Protein AF-A0A7K0DKW0-F1 (afdb_monomer_lite)

pLDDT: mean 82.02, std 9.44, range [55.16, 93.75]

Organism: NCBI:txid2585199

Secondary structure (DSSP, 8-state):
-HHHHHHHHHHHHHHHHHHHHHHTTTTSS---SHHHHHHHHHHHHHHHHHHTT-----S---PPPPP-

Sequence (68 aa):
MVSRWFSLLVFVWLILGLVAALQRGYLTHPSDNCADFATVLLNVVAGPLNYIGIHPSMSDCVLPQPTP

Structure (mmCIF, N/CA/C/O backbone):
data_AF-A0A7K0DKW0-F1
#
_entry.id   AF-A0A7K0DKW0-F1
#
loop_
_atom_site.group_PDB
_atom_site.id
_atom_site.type_symbol
_atom_site.label_atom_id
_atom_site.label_alt_id
_atom_site.label_comp_id
_atom_site.label_asym_id
_atom_site.label_entity_id
_atom_site.label_seq_id
_atom_site.pdbx_PDB_ins_code
_atom_site.Cartn_x
_atom_site.Cartn_y
_atom_site.Cartn_z
_atom_site.occupancy
_atom_site.B_iso_or_equiv
_atom_site.auth_seq_id
_atom_site.auth_comp_id
_atom_site.auth_asym_id
_atom_site.auth_atom_id
_atom_site.pdbx_PDB_model_num
ATOM 1 N N . MET A 1 1 ? 17.568 4.441 -21.516 1.00 61.66 1 MET A N 1
ATOM 2 C CA . MET A 1 1 ? 17.177 3.031 -21.257 1.00 61.66 1 MET A CA 1
ATOM 3 C C . MET A 1 1 ? 16.621 2.793 -19.842 1.00 61.66 1 MET A C 1
ATOM 5 O O . MET A 1 1 ? 15.744 1.953 -19.700 1.00 61.66 1 MET A O 1
ATOM 9 N N . VAL A 1 2 ? 17.044 3.560 -18.824 1.00 69.25 2 VAL A N 1
ATOM 10 C CA . VAL A 1 2 ? 16.602 3.434 -17.411 1.00 69.25 2 VAL A CA 1
ATOM 11 C C . VAL A 1 2 ? 15.103 3.726 -17.183 1.00 69.25 2 VAL A C 1
ATOM 13 O O . VAL A 1 2 ? 14.443 3.020 -16.429 1.00 69.25 2 VAL A O 1
ATOM 16 N N . SER A 1 3 ? 14.530 4.707 -17.890 1.00 82.38 3 SER A N 1
ATOM 17 C CA . SER A 1 3 ? 13.137 5.160 -17.688 1.00 82.38 3 SER A CA 1
ATOM 18 C C . SER A 1 3 ? 12.062 4.082 -17.937 1.00 82.38 3 SER A C 1
ATOM 20 O O . SER A 1 3 ? 11.054 4.046 -17.228 1.00 82.38 3 SER A O 1
ATOM 22 N N . ARG A 1 4 ? 12.282 3.155 -18.884 1.00 88.88 4 ARG A 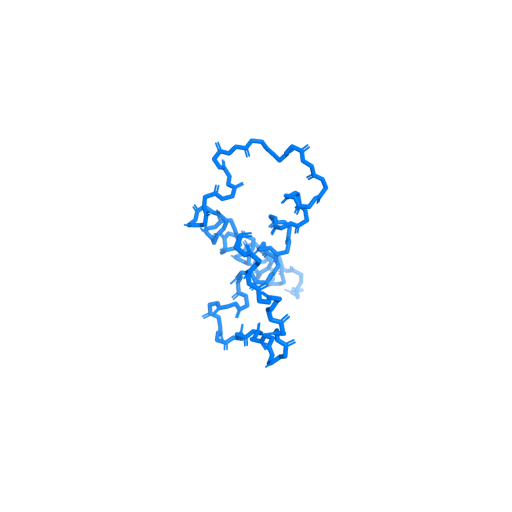N 1
ATOM 23 C CA . ARG A 1 4 ? 11.303 2.099 -19.198 1.00 88.88 4 ARG A CA 1
ATOM 24 C C . ARG A 1 4 ? 11.194 1.065 -18.076 1.00 88.88 4 ARG A C 1
ATOM 26 O O . ARG A 1 4 ? 10.094 0.679 -17.707 1.00 88.88 4 ARG A O 1
ATOM 33 N N . TRP A 1 5 ? 12.330 0.655 -17.517 1.00 91.56 5 TRP A N 1
ATOM 34 C CA . TRP A 1 5 ? 12.378 -0.310 -16.417 1.00 91.56 5 TRP A CA 1
ATOM 35 C C . TRP A 1 5 ? 11.827 0.268 -15.118 1.00 91.56 5 TRP A C 1
ATOM 37 O O . TRP A 1 5 ? 11.065 -0.404 -14.433 1.00 91.56 5 TRP A O 1
ATOM 47 N N . PHE A 1 6 ? 12.140 1.531 -14.823 1.00 91.81 6 PHE A N 1
ATOM 48 C CA . PHE A 1 6 ? 11.567 2.222 -13.671 1.00 91.81 6 PHE A CA 1
ATOM 49 C C . PHE A 1 6 ? 10.038 2.326 -13.771 1.00 91.81 6 PHE A C 1
ATOM 51 O O . PHE A 1 6 ? 9.338 2.000 -12.818 1.00 91.81 6 PHE A O 1
ATOM 58 N N . SER A 1 7 ? 9.511 2.692 -14.945 1.00 91.38 7 SER A N 1
ATOM 59 C CA . SER A 1 7 ? 8.058 2.775 -15.159 1.00 91.38 7 SER A CA 1
ATOM 60 C C . SER A 1 7 ? 7.369 1.420 -15.004 1.00 91.38 7 SER A C 1
ATOM 62 O O . SER A 1 7 ? 6.301 1.347 -14.407 1.00 91.38 7 SER A O 1
ATOM 64 N N . LEU A 1 8 ? 7.986 0.338 -15.494 1.00 93.75 8 LEU A N 1
ATOM 65 C CA . LEU A 1 8 ? 7.468 -1.020 -15.305 1.00 93.75 8 LEU A CA 1
ATOM 66 C C . LEU A 1 8 ? 7.446 -1.419 -13.826 1.00 93.75 8 LEU A C 1
ATOM 68 O O . LEU A 1 8 ? 6.460 -1.991 -13.370 1.00 93.75 8 LEU A O 1
ATOM 72 N N . LEU A 1 9 ? 8.496 -1.086 -13.072 1.00 91.69 9 LEU A N 1
ATOM 73 C CA . LEU A 1 9 ? 8.567 -1.372 -11.639 1.00 91.69 9 LEU A CA 1
ATOM 74 C C . LEU A 1 9 ? 7.459 -0.631 -10.880 1.00 91.69 9 LEU A C 1
ATOM 76 O O . LEU A 1 9 ? 6.708 -1.259 -10.137 1.00 91.69 9 LEU A O 1
ATOM 80 N N . VAL A 1 10 ? 7.295 0.672 -11.126 1.00 91.06 10 VAL A N 1
ATOM 81 C CA . VAL A 1 10 ? 6.219 1.478 -10.521 1.00 91.06 10 VAL A CA 1
ATOM 82 C C . VAL A 1 10 ? 4.838 0.958 -10.929 1.00 91.06 10 VAL A C 1
ATOM 84 O O . VAL A 1 10 ? 3.936 0.893 -10.102 1.00 91.06 10 VAL A O 1
ATOM 87 N N . PHE A 1 11 ? 4.659 0.533 -12.178 1.00 92.75 11 PHE A N 1
ATOM 88 C CA . PHE A 1 11 ? 3.385 -0.010 -12.641 1.00 92.75 11 PHE A CA 1
ATOM 89 C C . PHE A 1 11 ? 3.011 -1.315 -11.923 1.00 92.75 11 PHE A C 1
ATOM 91 O O . PHE A 1 11 ? 1.897 -1.446 -11.416 1.00 92.75 11 PHE A O 1
ATOM 98 N N . VAL A 1 12 ? 3.955 -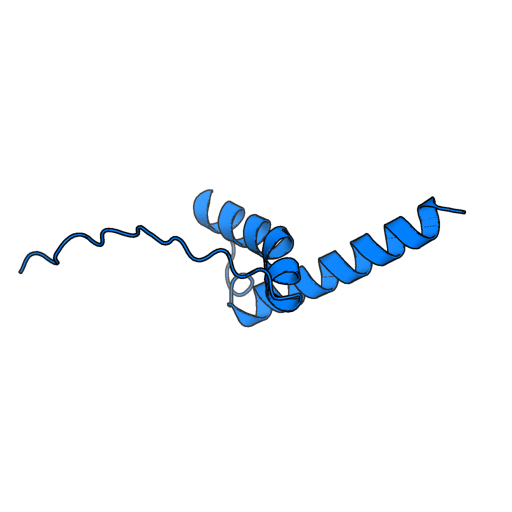2.257 -11.815 1.00 92.31 12 VAL A N 1
ATOM 99 C CA . VAL A 1 12 ? 3.753 -3.506 -11.062 1.00 92.31 12 VAL A CA 1
ATOM 100 C C . VAL A 1 12 ? 3.484 -3.207 -9.588 1.00 92.31 12 VAL A C 1
ATOM 102 O O . VAL A 1 12 ? 2.572 -3.787 -9.001 1.00 92.31 12 VAL A O 1
ATOM 105 N N . TRP A 1 13 ? 4.221 -2.261 -9.004 1.00 90.81 13 TRP A N 1
ATOM 106 C CA . TRP A 1 13 ? 4.015 -1.817 -7.628 1.00 90.81 13 TRP A CA 1
ATOM 107 C C . TRP A 1 13 ? 2.591 -1.311 -7.379 1.00 90.81 13 TRP A C 1
ATOM 109 O O . TRP A 1 13 ? 1.951 -1.723 -6.413 1.00 90.81 13 TRP A O 1
ATOM 119 N N . LEU A 1 14 ? 2.070 -0.457 -8.264 1.00 90.81 14 LEU A N 1
ATOM 120 C CA . LEU A 1 14 ? 0.711 0.075 -8.156 1.00 90.81 14 LEU A CA 1
ATOM 121 C C . LEU A 1 14 ? -0.350 -1.025 -8.270 1.00 90.81 14 LEU A C 1
ATOM 123 O O . LEU A 1 14 ? -1.329 -0.994 -7.526 1.00 90.81 14 LEU A O 1
ATOM 127 N N . ILE A 1 15 ? -0.145 -2.021 -9.140 1.00 92.44 15 ILE A N 1
ATOM 128 C CA . ILE A 1 15 ? -1.046 -3.180 -9.229 1.00 92.44 15 ILE A CA 1
ATOM 129 C C . ILE A 1 15 ? -1.053 -3.957 -7.910 1.00 92.44 15 ILE A C 1
ATOM 131 O O . ILE A 1 15 ? -2.126 -4.262 -7.392 1.00 92.44 15 ILE A O 1
ATOM 135 N N . LEU A 1 16 ? 0.117 -4.244 -7.332 1.00 91.25 16 LEU A N 1
ATOM 136 C CA . LEU A 1 16 ? 0.204 -4.946 -6.047 1.00 91.25 16 LEU A CA 1
ATOM 137 C C . LEU A 1 16 ? -0.461 -4.151 -4.915 1.00 91.25 16 LEU A C 1
ATOM 139 O O . LEU A 1 16 ? -1.169 -4.729 -4.090 1.00 91.25 16 LEU A O 1
ATOM 143 N N . GLY A 1 17 ? -0.286 -2.827 -4.898 1.00 88.00 17 GLY A N 1
ATOM 144 C CA . GLY A 1 17 ? -0.933 -1.943 -3.929 1.00 88.00 17 GLY A CA 1
ATOM 145 C C . GLY A 1 17 ? -2.457 -1.939 -4.064 1.00 88.00 17 GLY A C 1
ATOM 146 O O . GLY A 1 17 ? -3.167 -1.983 -3.058 1.00 88.00 17 GLY A O 1
ATOM 147 N N . LEU A 1 18 ? -2.969 -1.965 -5.299 1.00 88.75 18 LEU A N 1
ATOM 148 C CA . LEU A 1 18 ? -4.402 -2.065 -5.574 1.00 88.75 18 LEU A CA 1
ATOM 149 C C . LEU A 1 18 ? -4.973 -3.413 -5.112 1.00 88.75 18 LEU A C 1
ATOM 151 O O . LEU A 1 18 ? -6.016 -3.448 -4.462 1.00 88.75 18 LEU A O 1
ATOM 155 N N . VAL A 1 19 ? -4.273 -4.516 -5.394 1.00 89.50 19 VAL A N 1
ATOM 156 C CA . VAL A 1 19 ? -4.666 -5.857 -4.931 1.00 89.50 19 VAL A CA 1
ATOM 157 C C . VAL A 1 19 ? -4.696 -5.919 -3.402 1.00 89.50 19 VAL A C 1
ATOM 159 O O . VAL A 1 19 ? -5.666 -6.425 -2.840 1.00 89.50 19 VAL A O 1
ATOM 162 N N . ALA A 1 20 ? -3.701 -5.351 -2.717 1.00 87.12 20 ALA A N 1
ATOM 163 C CA . ALA A 1 20 ? -3.691 -5.278 -1.255 1.00 87.12 20 ALA A CA 1
ATOM 164 C C . ALA A 1 20 ? -4.879 -4.466 -0.709 1.00 87.12 20 ALA A C 1
ATOM 166 O O . ALA A 1 20 ? -5.495 -4.855 0.283 1.00 87.12 20 ALA A O 1
ATOM 167 N N . ALA A 1 21 ? -5.214 -3.343 -1.352 1.00 86.25 21 ALA A N 1
ATOM 168 C CA . ALA A 1 21 ? -6.346 -2.506 -0.949 1.00 86.25 21 ALA A CA 1
ATOM 169 C C . ALA A 1 21 ? -7.685 -3.237 -1.132 1.00 86.25 21 ALA A C 1
ATOM 171 O O . ALA A 1 21 ? -8.548 -3.163 -0.257 1.00 86.25 21 ALA A O 1
ATOM 172 N N . LEU A 1 22 ? -7.829 -4.001 -2.221 1.00 86.81 22 LEU A N 1
ATOM 173 C CA . LEU A 1 22 ? -8.988 -4.865 -2.460 1.00 86.81 22 LEU A CA 1
ATOM 174 C C . LEU A 1 22 ? -9.103 -5.972 -1.411 1.00 86.81 22 LEU A C 1
ATOM 176 O O . LEU A 1 22 ? -10.179 -6.166 -0.854 1.00 86.81 22 LEU A O 1
ATOM 180 N N . GLN A 1 23 ? -8.004 -6.666 -1.101 1.00 88.31 23 GLN A N 1
ATOM 181 C CA . GLN A 1 23 ? -7.994 -7.737 -0.097 1.00 88.31 23 GLN A CA 1
ATOM 182 C C . GLN A 1 23 ? -8.400 -7.245 1.297 1.00 88.31 23 GLN A C 1
ATOM 184 O O . GLN A 1 23 ? -9.019 -7.993 2.050 1.00 88.31 23 GLN A O 1
ATOM 189 N N . ARG A 1 24 ? -8.082 -5.992 1.641 1.00 84.50 24 ARG A N 1
ATOM 190 C CA . ARG A 1 24 ? -8.490 -5.371 2.911 1.00 84.50 24 ARG A CA 1
ATOM 191 C C . ARG A 1 24 ? -9.869 -4.712 2.880 1.00 84.50 24 ARG A C 1
ATOM 193 O O . ARG A 1 24 ? -10.295 -4.175 3.896 1.00 84.50 24 ARG A O 1
ATOM 200 N N . GLY A 1 25 ? -10.558 -4.744 1.740 1.00 86.44 25 GLY A N 1
ATOM 201 C CA . GLY A 1 25 ? -11.878 -4.137 1.583 1.00 86.44 25 GLY A CA 1
ATOM 202 C C . GLY A 1 25 ? -11.867 -2.606 1.544 1.00 86.44 25 GLY A C 1
ATOM 203 O O . GLY A 1 25 ? -12.922 -1.994 1.611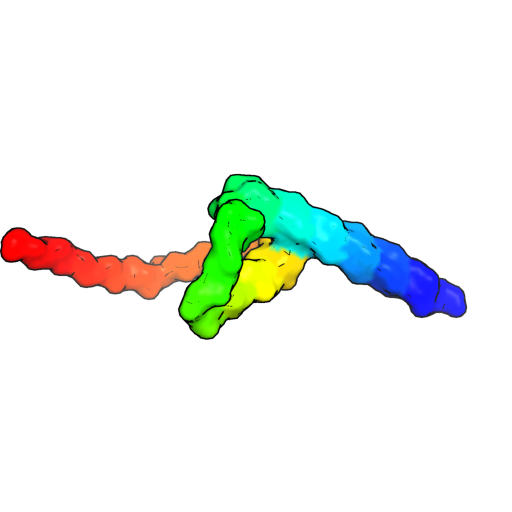 1.00 86.44 25 GLY A O 1
ATOM 204 N N . TYR A 1 26 ? -10.710 -1.955 1.385 1.00 85.75 26 TYR A N 1
ATOM 205 C CA . TYR A 1 26 ? -10.620 -0.488 1.393 1.00 85.75 26 TYR A CA 1
ATOM 206 C C . TYR A 1 26 ? -11.275 0.188 0.181 1.00 85.75 26 TYR A C 1
ATOM 208 O O . TYR A 1 26 ? -11.452 1.400 0.182 1.00 85.75 26 TYR A O 1
ATOM 216 N N . LEU A 1 27 ? -11.622 -0.577 -0.858 1.00 84.75 27 LEU A N 1
ATOM 217 C CA . LEU A 1 27 ? -12.253 -0.066 -2.079 1.00 84.75 27 LEU A CA 1
ATOM 218 C C . LEU A 1 27 ? -13.751 -0.397 -2.174 1.00 84.75 27 LEU A C 1
ATOM 220 O O . LEU A 1 27 ? -14.345 -0.197 -3.232 1.00 84.75 27 LEU A O 1
ATOM 224 N N . THR A 1 28 ? -14.371 -0.935 -1.116 1.00 86.31 28 THR A N 1
ATOM 225 C CA . THR A 1 28 ? -15.804 -1.289 -1.140 1.00 86.31 28 THR A CA 1
ATOM 226 C C . THR A 1 28 ? -16.721 -0.105 -0.843 1.00 86.31 28 THR A C 1
ATOM 228 O O . THR A 1 28 ? -17.902 -0.159 -1.182 1.00 86.31 28 THR A O 1
ATOM 231 N N . HIS A 1 29 ? -16.190 0.965 -0.248 1.00 82.44 29 HIS A N 1
ATOM 232 C CA . HIS A 1 29 ? -16.924 2.185 0.074 1.00 82.44 29 HIS A CA 1
ATOM 233 C C . HIS A 1 29 ? -16.104 3.422 -0.310 1.00 82.44 29 HIS A C 1
ATOM 235 O O . HIS A 1 29 ? -14.871 3.361 -0.307 1.00 82.44 29 HIS A O 1
ATOM 241 N N . PRO A 1 30 ? -16.760 4.543 -0.657 1.00 79.75 30 PRO A N 1
ATOM 242 C CA . PRO A 1 30 ? -16.085 5.828 -0.780 1.00 79.75 30 PRO A CA 1
ATOM 243 C C . PRO A 1 30 ? -15.366 6.182 0.527 1.00 79.75 30 PRO A C 1
ATOM 245 O O . PRO A 1 30 ? -15.865 5.894 1.609 1.00 79.75 30 PRO A O 1
ATOM 248 N N . SER A 1 31 ? -14.190 6.805 0.434 1.00 81.94 31 SER A N 1
ATOM 249 C CA . SER A 1 31 ? -13.508 7.329 1.617 1.00 81.94 31 SER A CA 1
ATOM 250 C C . SER A 1 31 ? -14.255 8.561 2.127 1.00 81.94 31 SER A C 1
ATOM 252 O O . SER A 1 31 ? -14.263 9.591 1.447 1.00 81.94 31 SER A O 1
ATOM 254 N N . ASP A 1 32 ? -14.834 8.474 3.320 1.00 84.00 32 ASP A N 1
ATOM 255 C CA . ASP A 1 32 ? -15.686 9.536 3.870 1.00 84.00 32 ASP A CA 1
ATOM 256 C C . ASP A 1 32 ? -14.903 10.565 4.705 1.00 84.00 32 ASP A C 1
ATOM 258 O O . ASP A 1 32 ? -15.428 11.614 5.082 1.00 84.00 32 ASP A O 1
ATOM 262 N N . ASN A 1 33 ? -13.625 10.299 5.000 1.00 87.94 33 ASN A N 1
ATOM 263 C CA . ASN A 1 33 ? -12.774 11.184 5.794 1.00 87.94 33 ASN A CA 1
ATOM 264 C C . ASN A 1 33 ? -11.281 11.099 5.400 1.00 87.94 33 ASN A C 1
ATOM 266 O O . ASN A 1 33 ? -10.841 10.217 4.661 1.00 87.94 33 ASN A O 1
ATOM 270 N N . CYS A 1 34 ? -10.487 12.049 5.913 1.00 87.50 34 CYS A N 1
ATOM 271 C CA . CYS A 1 34 ? -9.046 12.152 5.647 1.00 87.50 34 CYS A CA 1
ATOM 272 C C . CYS A 1 34 ? -8.264 10.911 6.115 1.00 87.50 34 CYS A C 1
ATOM 274 O O . CYS A 1 34 ? -7.294 10.520 5.469 1.00 87.50 34 CYS A O 1
ATOM 276 N N . ALA A 1 35 ? -8.692 10.274 7.209 1.00 88.31 35 ALA A N 1
ATOM 277 C CA . ALA A 1 35 ? -8.024 9.095 7.749 1.00 88.31 35 ALA A CA 1
ATOM 278 C C . ALA A 1 35 ? -8.227 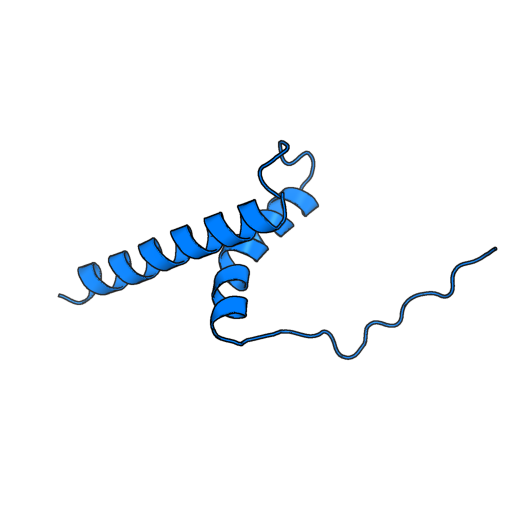7.863 6.855 1.00 88.31 35 ALA A C 1
ATOM 280 O O . ALA A 1 35 ? -7.268 7.130 6.608 1.00 88.31 35 ALA A O 1
ATOM 281 N N . ASP A 1 36 ? -9.423 7.669 6.302 1.00 85.06 36 ASP A N 1
ATOM 282 C CA . ASP A 1 36 ? -9.706 6.589 5.355 1.00 85.06 36 ASP A CA 1
ATOM 283 C C . ASP A 1 36 ? -8.896 6.767 4.076 1.00 85.06 36 ASP A C 1
ATOM 285 O O . ASP A 1 36 ? -8.197 5.848 3.646 1.00 85.06 36 ASP A O 1
ATOM 289 N N . PHE A 1 37 ? -8.901 7.977 3.509 1.00 88.62 37 PHE A N 1
ATOM 290 C CA . PHE A 1 37 ? -8.091 8.278 2.330 1.00 88.62 37 PHE A CA 1
ATOM 291 C C . PHE A 1 37 ? -6.595 8.047 2.594 1.00 88.62 37 PHE A C 1
ATOM 293 O O . PHE A 1 37 ? -5.911 7.396 1.798 1.00 88.62 37 PHE A O 1
ATOM 300 N N . ALA A 1 38 ? -6.091 8.526 3.736 1.00 88.19 38 ALA A N 1
ATOM 301 C CA . ALA A 1 38 ? -4.708 8.307 4.147 1.00 88.19 38 ALA A CA 1
ATOM 302 C C . ALA A 1 38 ? -4.392 6.813 4.312 1.00 88.19 38 ALA A C 1
ATOM 304 O O . ALA A 1 38 ? -3.320 6.372 3.903 1.00 88.19 38 ALA A O 1
ATOM 305 N N . THR A 1 39 ? -5.328 6.024 4.843 1.00 87.69 39 THR A N 1
ATOM 306 C CA . THR A 1 39 ? -5.183 4.571 5.009 1.00 87.69 39 THR A CA 1
ATOM 307 C C . THR A 1 39 ? -5.069 3.867 3.661 1.00 87.69 39 THR A C 1
ATOM 309 O O . THR A 1 39 ? -4.171 3.042 3.481 1.00 87.69 39 THR A O 1
ATOM 312 N N . VAL A 1 40 ? -5.912 4.217 2.684 1.00 87.50 40 VAL A N 1
ATOM 313 C CA . VAL A 1 40 ? -5.830 3.642 1.331 1.00 87.50 40 VAL A CA 1
ATOM 314 C C . VAL A 1 40 ? -4.497 4.000 0.673 1.00 87.50 40 VAL A C 1
ATOM 316 O O . VAL A 1 40 ? -3.815 3.117 0.148 1.00 87.50 40 VAL A O 1
ATOM 319 N N . LEU A 1 41 ? -4.085 5.269 0.746 1.00 87.88 41 LEU A N 1
ATOM 320 C CA . LEU A 1 41 ? -2.829 5.735 0.156 1.00 87.88 41 LEU A CA 1
ATOM 321 C C . LEU A 1 41 ? -1.613 5.047 0.793 1.00 87.88 41 LEU A C 1
ATOM 323 O O . LEU A 1 41 ? -0.747 4.529 0.084 1.00 87.88 41 LEU A O 1
ATOM 327 N N . LEU A 1 42 ? -1.576 4.984 2.127 1.00 87.25 42 LEU A N 1
ATOM 328 C CA . LEU A 1 42 ? -0.541 4.269 2.872 1.00 87.25 42 LEU A CA 1
ATOM 329 C C . LEU A 1 42 ? -0.529 2.788 2.517 1.00 87.25 42 LEU A C 1
ATOM 331 O O . LEU A 1 42 ? 0.545 2.216 2.382 1.00 87.25 42 LEU A O 1
ATOM 335 N N . ASN A 1 43 ? -1.685 2.165 2.306 1.00 87.56 43 ASN A N 1
ATOM 336 C CA . ASN A 1 43 ? -1.747 0.770 1.899 1.00 87.56 43 ASN A CA 1
ATOM 337 C C . ASN A 1 43 ? -1.231 0.545 0.468 1.00 87.56 43 ASN A C 1
ATOM 339 O O . ASN A 1 43 ? -0.596 -0.470 0.212 1.00 87.56 43 ASN A O 1
ATOM 343 N N . VAL A 1 44 ? -1.429 1.474 -0.468 1.00 86.06 44 VAL A N 1
ATOM 344 C CA . VAL A 1 44 ? -0.856 1.352 -1.825 1.00 86.06 44 VAL A CA 1
ATOM 345 C C . VAL A 1 44 ? 0.673 1.469 -1.803 1.00 86.06 44 VAL A C 1
ATOM 347 O O . VAL A 1 44 ? 1.355 0.813 -2.590 1.00 86.06 44 VAL A O 1
ATOM 350 N N . VAL A 1 45 ? 1.229 2.266 -0.887 1.00 85.44 45 VAL A N 1
ATOM 351 C CA . VAL A 1 45 ? 2.684 2.433 -0.738 1.00 85.44 45 VAL A CA 1
ATOM 352 C C . VAL A 1 45 ? 3.299 1.316 0.114 1.00 85.44 45 VAL A C 1
ATOM 354 O O . VAL A 1 45 ? 4.258 0.681 -0.301 1.00 85.44 45 VAL A O 1
ATOM 357 N N . ALA A 1 46 ? 2.756 1.037 1.294 1.00 83.50 46 ALA A N 1
ATOM 358 C CA . ALA A 1 46 ? 3.300 0.067 2.246 1.00 83.50 46 ALA A CA 1
ATOM 359 C C . ALA A 1 46 ? 2.782 -1.368 2.038 1.00 83.50 46 ALA A C 1
ATOM 361 O O . ALA A 1 46 ? 3.412 -2.325 2.480 1.00 83.50 46 ALA A O 1
ATOM 362 N N . GLY A 1 47 ? 1.654 -1.559 1.355 1.00 81.69 47 GLY A N 1
ATOM 363 C CA . GLY A 1 47 ? 1.090 -2.878 1.043 1.00 81.69 47 GLY A CA 1
ATOM 364 C C . GLY A 1 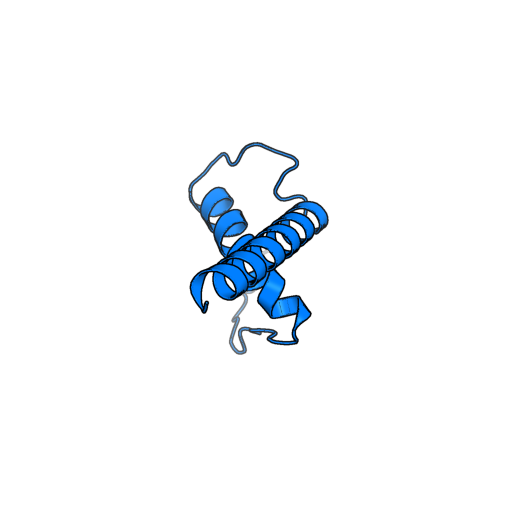47 ? 2.043 -3.754 0.228 1.00 81.69 47 GLY A C 1
ATOM 365 O O . GLY A 1 47 ? 2.345 -4.861 0.670 1.00 81.69 47 GLY A O 1
ATOM 366 N N . PRO A 1 48 ? 2.607 -3.266 -0.894 1.00 79.38 48 PRO A N 1
ATOM 367 C CA . PRO A 1 48 ? 3.631 -3.988 -1.650 1.00 79.38 48 PRO A CA 1
ATOM 368 C C . PRO A 1 48 ? 4.872 -4.331 -0.818 1.00 79.38 48 PRO A C 1
ATOM 370 O O . PRO A 1 48 ? 5.445 -5.406 -0.986 1.00 79.38 48 PRO A O 1
ATOM 373 N N . LEU A 1 49 ? 5.246 -3.455 0.123 1.00 79.12 49 LEU A N 1
ATOM 374 C CA . LEU A 1 49 ? 6.356 -3.697 1.048 1.00 79.12 49 LEU A CA 1
ATOM 375 C C . LEU A 1 49 ? 6.087 -4.879 1.997 1.00 79.12 49 LEU A C 1
ATOM 377 O O . LEU A 1 49 ? 7.005 -5.648 2.287 1.00 79.12 49 LEU A O 1
ATOM 381 N N . ASN A 1 50 ? 4.834 -5.091 2.413 1.00 72.81 50 ASN A N 1
ATOM 382 C CA . ASN A 1 50 ? 4.467 -6.257 3.224 1.00 72.81 50 ASN A CA 1
ATOM 383 C C . ASN A 1 50 ? 4.637 -7.582 2.457 1.00 72.81 50 ASN A C 1
ATOM 385 O O . ASN A 1 50 ? 5.003 -8.587 3.064 1.00 72.81 50 ASN A O 1
ATOM 389 N N . TYR A 1 51 ? 4.434 -7.606 1.132 1.00 68.69 51 TYR A N 1
ATOM 390 C CA . TYR A 1 51 ? 4.639 -8.822 0.327 1.00 68.69 51 TYR A CA 1
ATOM 391 C C . TYR A 1 51 ? 6.113 -9.195 0.147 1.00 68.69 51 TYR A C 1
ATOM 393 O O . TYR A 1 51 ? 6.421 -10.363 -0.076 1.00 68.69 51 TYR A O 1
ATOM 401 N N . ILE A 1 52 ? 7.028 -8.231 0.275 1.00 75.44 52 ILE A N 1
ATOM 402 C CA . ILE A 1 52 ? 8.477 -8.484 0.255 1.00 75.44 52 ILE A CA 1
ATOM 403 C C . ILE A 1 52 ? 9.059 -8.709 1.662 1.00 75.44 52 ILE A C 1
ATOM 405 O O . ILE A 1 52 ? 10.276 -8.720 1.829 1.00 75.44 52 ILE A O 1
ATOM 409 N N . GLY A 1 53 ? 8.203 -8.915 2.672 1.00 65.06 53 GLY A N 1
ATOM 410 C CA . GLY A 1 53 ? 8.605 -9.331 4.019 1.00 65.06 53 GLY A CA 1
ATOM 411 C C . GLY A 1 53 ? 8.989 -8.195 4.967 1.00 65.06 53 GLY A C 1
ATOM 412 O O . GLY A 1 53 ? 9.446 -8.462 6.078 1.00 65.06 53 GLY A O 1
ATOM 413 N N . ILE A 1 54 ? 8.785 -6.935 4.574 1.00 67.62 54 ILE A N 1
ATOM 414 C CA . ILE A 1 54 ? 8.966 -5.795 5.475 1.00 67.62 54 ILE A CA 1
ATOM 415 C C . ILE A 1 54 ? 7.670 -5.629 6.272 1.00 67.62 54 ILE A C 1
ATOM 417 O O . ILE A 1 54 ? 6.711 -5.041 5.785 1.00 67.62 54 ILE A O 1
ATOM 421 N N . HIS A 1 55 ? 7.647 -6.183 7.487 1.00 60.00 55 HIS A N 1
ATOM 422 C CA . HIS A 1 55 ? 6.550 -6.064 8.451 1.00 60.00 55 HIS A CA 1
ATOM 423 C C . HIS A 1 55 ? 6.908 -4.997 9.502 1.00 60.00 55 HIS A C 1
ATOM 425 O O . HIS A 1 55 ? 7.643 -5.295 10.448 1.00 60.00 55 HIS A O 1
ATOM 431 N N . PRO A 1 56 ? 6.442 -3.745 9.365 1.00 55.16 56 PRO A N 1
ATOM 432 C CA . PRO A 1 56 ? 6.616 -2.745 10.408 1.00 55.16 56 PRO A CA 1
ATOM 433 C C . PRO A 1 56 ? 5.637 -3.036 11.554 1.00 55.16 56 PRO A C 1
ATOM 435 O O . PRO A 1 56 ? 4.517 -2.530 11.583 1.00 55.16 56 PRO A O 1
ATOM 438 N N . SER A 1 57 ? 6.046 -3.883 12.497 1.00 58.84 57 SER A N 1
ATOM 439 C CA . SER A 1 57 ? 5.339 -4.041 13.769 1.00 58.84 57 SER A CA 1
ATOM 440 C C . SER A 1 57 ? 5.692 -2.871 14.681 1.00 58.84 57 SER A C 1
ATOM 442 O O . SER A 1 57 ? 6.869 -2.611 14.930 1.00 58.84 57 SER A O 1
ATOM 444 N N . MET A 1 58 ? 4.685 -2.168 15.199 1.00 61.53 58 MET A N 1
ATOM 445 C CA . MET A 1 58 ? 4.907 -1.220 16.289 1.00 61.53 58 MET A CA 1
ATOM 446 C C . MET A 1 58 ? 5.183 -2.032 17.558 1.00 61.53 58 MET A C 1
ATOM 448 O O . MET A 1 58 ? 4.305 -2.752 18.027 1.00 61.53 58 MET A O 1
ATOM 452 N N . SER A 1 59 ? 6.413 -1.975 18.074 1.00 66.50 59 SER A N 1
ATOM 453 C CA . SER A 1 59 ? 6.823 -2.717 19.277 1.00 66.50 59 SER A CA 1
ATOM 454 C C . SER A 1 59 ? 6.121 -2.230 20.544 1.00 66.50 59 SER A C 1
ATOM 456 O O . SER A 1 59 ? 5.932 -3.009 21.470 1.00 66.50 59 SER A O 1
ATOM 458 N N . ASP A 1 60 ? 5.692 -0.966 20.561 1.00 69.56 60 ASP A N 1
ATOM 459 C CA . ASP A 1 60 ? 5.220 -0.276 21.761 1.00 69.56 60 ASP A CA 1
ATOM 460 C C . ASP A 1 60 ? 3.812 0.305 21.574 1.00 69.56 60 ASP A C 1
ATOM 462 O O . ASP A 1 60 ? 3.579 1.508 21.691 1.00 69.56 60 ASP A O 1
ATOM 466 N N . CYS A 1 61 ? 2.836 -0.557 21.282 1.00 72.50 61 CYS A N 1
ATOM 467 C CA . CYS A 1 61 ? 1.428 -0.191 21.434 1.00 72.50 61 CYS A CA 1
ATOM 468 C C . CYS A 1 61 ? 0.973 -0.458 22.875 1.00 72.50 61 CYS A C 1
ATOM 470 O O . CYS A 1 61 ? 0.568 -1.570 23.213 1.00 72.50 61 CYS A O 1
ATOM 472 N N . VAL A 1 62 ? 0.990 0.576 23.723 1.00 78.88 62 VAL A N 1
ATOM 473 C CA . VAL A 1 62 ? 0.295 0.539 25.019 1.00 78.88 62 VAL A CA 1
ATOM 474 C C . VAL A 1 62 ? -1.194 0.751 24.758 1.00 78.88 62 VAL A C 1
ATOM 476 O O . VAL A 1 62 ? -1.658 1.877 24.584 1.00 78.88 62 VAL A O 1
ATOM 479 N N . LEU A 1 63 ? -1.945 -0.346 24.683 1.00 78.88 63 LEU A N 1
ATOM 480 C CA . LEU A 1 63 ? -3.399 -0.286 24.586 1.00 78.88 63 LEU A CA 1
ATOM 481 C C . LEU A 1 63 ? -3.975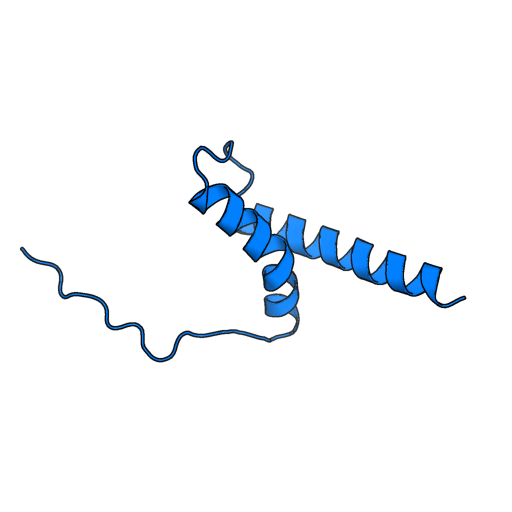 0.192 25.931 1.00 78.88 63 LEU A C 1
ATOM 483 O O . LEU A 1 63 ? -3.625 -0.373 26.971 1.00 78.88 63 LEU A O 1
ATOM 487 N N . PRO A 1 64 ? -4.848 1.215 25.950 1.00 80.44 64 PRO A N 1
ATOM 488 C CA . PRO A 1 64 ? -5.541 1.600 27.170 1.00 80.44 64 PRO A CA 1
ATOM 489 C C . PRO A 1 64 ? -6.428 0.446 27.650 1.00 80.44 64 PRO A C 1
ATOM 491 O O . PRO A 1 64 ? -7.059 -0.249 26.854 1.00 80.44 64 PRO A O 1
ATOM 494 N N . GLN A 1 65 ? -6.466 0.240 28.965 1.00 82.94 65 GLN A N 1
ATOM 495 C CA . GLN A 1 65 ? -7.322 -0.770 29.582 1.00 82.94 65 GLN A CA 1
ATOM 496 C C . GLN A 1 65 ? -8.790 -0.384 29.333 1.00 82.94 65 GLN A C 1
ATOM 498 O O . GLN A 1 65 ? -9.145 0.767 29.605 1.00 82.94 65 GLN A O 1
ATOM 503 N N . PRO A 1 66 ? -9.643 -1.287 28.817 1.00 77.75 66 PRO A N 1
ATOM 504 C CA . PRO A 1 66 ? -11.054 -0.981 28.628 1.00 77.75 66 PRO A CA 1
ATOM 505 C C . PRO A 1 66 ? -11.689 -0.652 29.983 1.00 77.75 66 PRO A C 1
ATOM 507 O O . PRO A 1 66 ? -11.559 -1.416 30.940 1.00 77.75 66 PRO A O 1
ATOM 510 N N . THR A 1 67 ? -12.351 0.499 30.073 1.00 74.81 67 THR A N 1
ATOM 511 C CA . THR A 1 67 ? -13.174 0.851 31.233 1.00 74.81 67 THR A CA 1
ATOM 512 C C . THR A 1 67 ? -14.514 0.111 31.151 1.00 74.81 67 THR A C 1
ATOM 514 O O . THR A 1 67 ? -15.086 0.081 30.058 1.00 74.81 67 THR A O 1
ATOM 517 N N . PRO A 1 68 ? -14.992 -0.490 32.257 1.00 76.94 68 PRO A N 1
ATOM 518 C CA . PRO A 1 68 ? -16.292 -1.158 32.323 1.00 76.94 68 PRO A CA 1
ATOM 519 C C . PRO A 1 68 ? -17.475 -0.193 32.187 1.00 76.94 68 PRO A C 1
ATOM 521 O O . PRO A 1 68 ? -17.312 1.005 32.519 1.00 76.94 68 PRO A O 1
#

Foldseek 3Di:
DVVVVVVVVVVVLQVQLVVQCVVVVLPVDPDPDPVSVVVSVCSSVCVSVVVVPPDPDDPDDPDDDDDD

Radius of gyration: 16.04 Å; chains: 1; bounding box: 34×22×54 Å